Protein AF-A0A7V4PPE9-F1 (afdb_monomer_lite)

Radius of gyration: 23.67 Å; chains: 1; bounding box: 43×58×54 Å

Foldseek 3Di:
DVCVQLVHDPVQVVCVVVVNDQDDPVSLVSSCVVVVHDSQVVCVVSVHDDPVRVVVCVVCVPPPVVVCCVVPVVPPDDDDDPDDDDDDDDDDDDDDDDDDDDDDPCVVDDDDDDPPVVCVVPDDPPDDDDDDDDDD

pLDDT: mean 74.85, std 21.89, range [31.05, 97.44]

Structure (mmCIF, N/CA/C/O backbone):
data_AF-A0A7V4PPE9-F1
#
_entry.id   AF-A0A7V4PPE9-F1
#
loop_
_atom_site.group_PDB
_atom_site.id
_atom_site.type_symbol
_atom_site.label_atom_id
_atom_site.label_alt_id
_atom_site.label_comp_id
_atom_site.label_asym_id
_atom_site.label_entity_id
_atom_site.label_seq_id
_atom_site.pdbx_PDB_ins_code
_atom_site.Cartn_x
_atom_site.Cartn_y
_atom_site.Cartn_z
_atom_site.occupancy
_atom_site.B_iso_or_equiv
_atom_site.auth_seq_id
_atom_site.auth_comp_id
_atom_site.auth_asym_id
_atom_site.auth_atom_id
_atom_site.pdbx_PDB_model_num
ATOM 1 N N . ASP A 1 1 ? -5.293 7.915 22.689 1.00 83.44 1 ASP A N 1
ATOM 2 C CA . ASP A 1 1 ? -6.493 8.628 22.178 1.00 83.44 1 ASP A CA 1
ATOM 3 C C . ASP A 1 1 ? -6.873 8.344 20.735 1.00 83.44 1 ASP A C 1
ATOM 5 O O . ASP A 1 1 ? -8.053 8.428 20.414 1.00 83.44 1 ASP A O 1
ATOM 9 N N . LEU A 1 2 ? -5.929 7.931 19.886 1.00 88.69 2 LEU A N 1
ATOM 10 C CA . LEU A 1 2 ? -6.190 7.633 18.476 1.00 88.69 2 LEU A CA 1
ATOM 11 C C . LEU A 1 2 ? -7.278 6.564 18.253 1.00 88.69 2 LEU A C 1
ATOM 13 O O . LEU A 1 2 ? -8.182 6.778 17.456 1.00 88.69 2 LEU A O 1
ATOM 17 N N . ALA A 1 3 ? -7.268 5.471 19.025 1.00 91.81 3 ALA A N 1
ATOM 18 C CA . ALA A 1 3 ? -8.286 4.417 18.926 1.00 91.81 3 ALA A CA 1
ATOM 19 C C . ALA A 1 3 ? -9.723 4.939 19.127 1.00 91.81 3 ALA A C 1
ATOM 21 O O . ALA A 1 3 ? -10.636 4.516 18.426 1.00 91.81 3 ALA A O 1
ATOM 22 N N . ARG A 1 4 ? -9.914 5.910 20.038 1.00 91.50 4 ARG A N 1
ATOM 23 C CA . ARG A 1 4 ? -11.218 6.552 20.267 1.00 91.50 4 ARG A CA 1
ATOM 24 C C . ARG A 1 4 ? -11.625 7.425 19.081 1.00 91.50 4 ARG A C 1
ATOM 26 O O . ARG A 1 4 ? -12.750 7.306 18.616 1.00 91.50 4 ARG A O 1
ATOM 33 N N . LYS A 1 5 ? -10.700 8.239 18.556 1.00 91.31 5 LYS A N 1
ATOM 34 C CA . LYS A 1 5 ? -10.940 9.080 17.366 1.00 91.31 5 LYS A CA 1
ATOM 35 C C . LYS A 1 5 ? -11.312 8.242 16.138 1.00 91.31 5 LYS A C 1
ATOM 37 O O . LYS A 1 5 ? -12.205 8.602 15.384 1.00 91.31 5 LYS A O 1
ATOM 42 N N . LEU A 1 6 ? -10.671 7.085 15.986 1.00 91.88 6 LEU A N 1
ATOM 43 C CA . LEU A 1 6 ? -10.923 6.138 14.902 1.00 91.88 6 LEU A CA 1
ATOM 44 C C . LEU A 1 6 ? -12.060 5.154 15.200 1.00 91.88 6 LEU A C 1
ATOM 46 O O . LEU A 1 6 ? -12.311 4.270 14.384 1.00 91.88 6 LEU A O 1
ATOM 50 N N . ASN A 1 7 ? -12.762 5.275 16.329 1.00 91.81 7 ASN A N 1
ATOM 51 C CA . ASN A 1 7 ? -13.823 4.353 16.741 1.00 91.81 7 ASN A CA 1
ATOM 52 C C . ASN A 1 7 ? -13.434 2.862 16.587 1.00 91.81 7 ASN A C 1
ATOM 54 O O . ASN A 1 7 ? -14.183 2.064 16.028 1.00 91.81 7 ASN A O 1
ATOM 58 N N . VAL A 1 8 ? -12.221 2.497 17.015 1.00 93.00 8 VAL A N 1
ATOM 59 C CA . VAL A 1 8 ? -11.707 1.117 16.999 1.00 93.00 8 VAL A CA 1
ATOM 60 C C . VAL A 1 8 ? -11.246 0.698 18.388 1.00 93.00 8 VAL A C 1
ATOM 62 O O . VAL A 1 8 ? -10.966 1.522 19.261 1.00 93.00 8 VAL A O 1
ATOM 65 N N . THR A 1 9 ? -11.125 -0.610 18.606 1.00 94.62 9 THR A N 1
ATOM 66 C CA . THR A 1 9 ? -10.584 -1.127 19.864 1.00 94.62 9 THR A CA 1
ATOM 67 C C . THR A 1 9 ? -9.082 -0.847 19.960 1.00 94.62 9 THR A C 1
ATOM 69 O O . THR A 1 9 ? -8.356 -0.879 18.964 1.00 94.62 9 THR A O 1
ATOM 72 N N . LYS A 1 10 ? -8.582 -0.614 21.182 1.00 93.94 10 LYS A N 1
ATOM 73 C CA . LYS A 1 10 ? -7.136 -0.447 21.424 1.00 93.94 10 LYS A CA 1
ATOM 74 C C . LYS A 1 10 ? -6.331 -1.661 20.945 1.00 93.94 10 LYS A C 1
ATOM 76 O O . LYS A 1 10 ? -5.254 -1.492 20.390 1.00 93.94 10 LYS A O 1
ATOM 81 N N . GLY A 1 11 ? -6.876 -2.870 21.115 1.00 94.31 11 GLY A N 1
ATOM 82 C CA . GLY A 1 11 ? -6.242 -4.105 20.648 1.00 94.31 11 GLY A CA 1
ATOM 83 C C . GLY A 1 11 ? -6.139 -4.183 19.124 1.00 94.31 11 GLY A C 1
ATOM 84 O O . GLY A 1 11 ? -5.111 -4.605 18.603 1.00 94.31 11 GLY A O 1
ATOM 85 N N . TYR A 1 12 ? -7.162 -3.727 18.391 1.00 93.75 12 TYR A N 1
ATOM 86 C CA . TYR A 1 12 ? -7.076 -3.627 16.934 1.00 93.75 12 TYR A CA 1
ATOM 87 C C . TYR A 1 12 ? -5.982 -2.644 16.506 1.00 93.75 12 TYR A C 1
ATOM 89 O O . TYR A 1 12 ? -5.142 -3.009 15.689 1.00 93.75 12 TYR A O 1
ATOM 97 N N . LEU A 1 13 ? -5.955 -1.443 17.099 1.00 92.75 13 LEU A N 1
ATOM 98 C CA . LEU A 1 13 ? -4.943 -0.434 16.780 1.00 92.75 13 LEU A CA 1
ATOM 99 C C . LEU A 1 13 ? -3.521 -0.941 17.074 1.00 92.75 13 LEU A C 1
ATOM 101 O O . LEU A 1 13 ? -2.646 -0.802 16.233 1.00 92.75 13 LEU A O 1
ATOM 105 N N . SER A 1 14 ? -3.317 -1.622 18.204 1.00 94.19 14 SER A N 1
ATOM 106 C CA . SER A 1 14 ? -2.015 -2.205 18.550 1.00 94.19 14 SER A CA 1
ATOM 107 C C . SER A 1 14 ? -1.561 -3.275 17.549 1.00 94.19 14 SER A C 1
ATOM 109 O O . SER A 1 14 ? -0.400 -3.298 17.151 1.00 94.19 14 SER A O 1
ATOM 111 N N . ARG A 1 15 ? -2.470 -4.145 17.082 1.00 93.81 15 ARG A N 1
ATOM 112 C CA . ARG A 1 15 ? -2.138 -5.119 16.026 1.00 93.81 15 ARG A CA 1
ATOM 113 C C . ARG A 1 15 ? -1.828 -4.441 14.696 1.00 93.81 15 ARG A C 1
ATOM 115 O O . ARG A 1 15 ? -0.953 -4.918 13.983 1.00 93.81 15 ARG A O 1
ATOM 122 N N . LEU A 1 16 ? -2.538 -3.362 14.371 1.00 92.12 16 LEU A N 1
ATOM 123 C CA . LEU A 1 16 ? -2.299 -2.574 13.166 1.00 92.12 16 LEU A CA 1
ATOM 124 C C . LEU A 1 16 ? -0.901 -1.936 13.195 1.00 92.12 16 LEU A C 1
ATOM 126 O O . LEU A 1 16 ? -0.154 -2.078 12.236 1.00 92.12 16 LEU A O 1
ATOM 130 N N . GLU A 1 17 ? -0.518 -1.322 14.315 1.00 90.44 17 GLU A N 1
ATOM 131 C CA . GLU A 1 17 ? 0.813 -0.726 14.527 1.00 90.44 17 GLU A CA 1
ATOM 132 C C . GLU A 1 17 ? 1.945 -1.765 14.474 1.00 90.44 17 GLU A C 1
ATOM 134 O O . GLU A 1 17 ? 3.046 -1.463 14.031 1.00 90.44 17 GLU A O 1
ATOM 139 N N . GLN A 1 18 ? 1.670 -3.007 14.881 1.00 92.19 18 GLN A N 1
ATOM 140 C CA . GLN A 1 18 ? 2.617 -4.126 14.801 1.00 92.19 18 GLN A CA 1
ATOM 141 C C . GLN A 1 18 ? 2.655 -4.807 13.421 1.00 92.19 18 GLN A C 1
ATOM 143 O O . GLN A 1 18 ? 3.332 -5.822 13.273 1.00 92.19 18 GLN A O 1
ATOM 148 N N . GLY A 1 19 ? 1.876 -4.338 12.439 1.00 88.50 19 GLY A N 1
ATOM 149 C CA . GLY A 1 19 ? 1.759 -4.981 11.124 1.00 88.50 19 GLY A CA 1
ATOM 150 C C . GLY A 1 19 ? 1.025 -6.332 11.133 1.00 88.50 19 GLY A C 1
ATOM 151 O O . GLY A 1 19 ? 0.988 -7.024 10.122 1.00 88.50 19 GLY A O 1
ATOM 152 N N . LYS A 1 20 ? 0.401 -6.715 12.255 1.00 90.19 20 LYS A N 1
ATOM 153 C CA . LYS A 1 20 ? -0.333 -7.986 12.430 1.00 90.19 20 LYS A CA 1
ATOM 154 C C . LYS A 1 20 ? -1.780 -7.931 11.935 1.00 90.19 20 LYS A C 1
ATOM 156 O O . LYS A 1 20 ? -2.493 -8.931 11.997 1.00 90.19 20 LYS A O 1
ATOM 161 N N . ALA A 1 21 ? -2.255 -6.763 11.514 1.00 90.50 21 ALA A N 1
ATOM 162 C CA . ALA A 1 21 ? -3.590 -6.576 10.963 1.00 90.50 21 ALA A CA 1
ATOM 163 C C . ALA A 1 21 ? -3.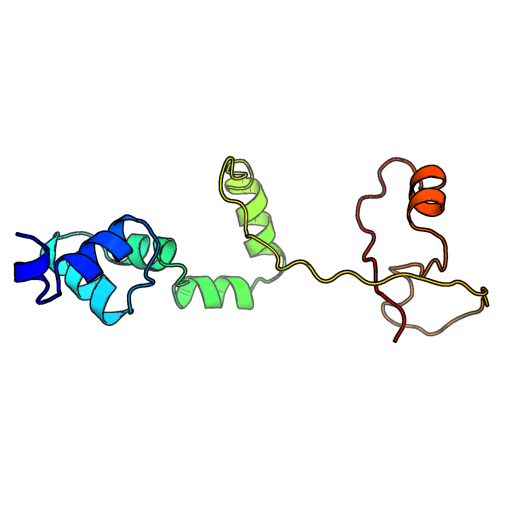512 -5.726 9.694 1.00 90.50 21 ALA A C 1
ATOM 165 O O . ALA A 1 21 ? -2.895 -4.664 9.701 1.00 90.50 21 ALA A O 1
ATOM 166 N N . LYS A 1 22 ? -4.177 -6.170 8.623 1.00 90.94 22 LYS A N 1
ATOM 167 C CA . LYS A 1 22 ? -4.303 -5.398 7.384 1.00 90.94 22 LYS A CA 1
ATOM 168 C C . LYS A 1 22 ? -5.545 -4.497 7.458 1.00 90.94 22 LYS A C 1
ATOM 170 O O . LYS A 1 22 ? -6.645 -5.023 7.640 1.00 90.94 22 LYS A O 1
ATOM 175 N N . PRO A 1 23 ? -5.408 -3.166 7.327 1.00 93.75 23 PRO A N 1
ATOM 176 C CA . PRO A 1 23 ? -6.550 -2.261 7.349 1.00 93.75 23 PRO A CA 1
ATOM 177 C C . PRO A 1 23 ? -7.337 -2.324 6.030 1.00 93.75 23 PRO A C 1
ATOM 179 O O . PRO A 1 23 ? -6.771 -2.556 4.957 1.00 93.75 23 PRO A O 1
ATOM 182 N N . SER A 1 24 ? -8.648 -2.085 6.100 1.00 93.94 24 SER A N 1
ATOM 183 C CA . SER A 1 24 ? -9.481 -1.848 4.914 1.00 93.94 24 SER A CA 1
ATOM 184 C C . SER A 1 24 ? -9.181 -0.479 4.294 1.00 93.94 24 SER A C 1
ATOM 186 O O . SER A 1 24 ? -8.691 0.419 4.979 1.00 93.94 24 SER A O 1
ATOM 188 N N . ALA A 1 25 ? -9.555 -0.281 3.027 1.00 92.75 25 ALA A N 1
ATOM 189 C CA . ALA A 1 25 ? -9.449 1.017 2.352 1.00 92.75 25 ALA A CA 1
ATOM 190 C C . ALA A 1 25 ? -10.139 2.147 3.137 1.00 92.75 25 ALA A C 1
ATOM 192 O O . ALA A 1 25 ? -9.539 3.179 3.422 1.00 92.75 25 ALA A O 1
ATOM 193 N N . THR A 1 26 ? -11.360 1.891 3.606 1.00 93.69 26 THR A N 1
ATOM 194 C CA . THR A 1 26 ? -12.119 2.830 4.443 1.00 93.69 26 THR A CA 1
ATOM 195 C C . THR A 1 26 ? -11.414 3.149 5.762 1.00 93.69 26 THR A C 1
ATOM 197 O O . THR A 1 26 ? -11.505 4.265 6.265 1.00 93.69 26 THR A O 1
ATOM 200 N N . MET A 1 27 ? -10.695 2.188 6.351 1.00 94.81 27 MET A N 1
ATOM 201 C CA . MET A 1 27 ? -9.918 2.425 7.567 1.00 94.81 27 MET A CA 1
ATOM 202 C C . MET A 1 27 ? -8.696 3.303 7.280 1.00 94.81 27 MET A C 1
ATOM 204 O O . MET A 1 27 ? -8.387 4.178 8.086 1.00 94.81 27 MET A O 1
ATOM 208 N N . ILE A 1 28 ? -8.031 3.098 6.141 1.00 95.19 28 ILE A N 1
ATOM 209 C CA . ILE A 1 28 ? -6.887 3.907 5.702 1.00 95.19 28 ILE A CA 1
ATOM 210 C C . ILE A 1 28 ? -7.303 5.363 5.497 1.00 95.19 28 ILE A C 1
ATOM 212 O O . ILE A 1 28 ? -6.660 6.253 6.047 1.00 95.19 28 ILE A O 1
ATOM 216 N N . GLU A 1 29 ? -8.413 5.608 4.798 1.00 94.69 29 GLU A N 1
ATOM 217 C CA . GLU A 1 29 ? -8.955 6.960 4.609 1.00 94.69 29 GLU A CA 1
ATOM 218 C C . GLU A 1 29 ? -9.253 7.637 5.948 1.00 94.69 29 GLU A C 1
ATOM 220 O O . GLU A 1 29 ? -8.821 8.759 6.194 1.00 94.69 29 GLU A O 1
ATOM 225 N N . ARG A 1 30 ? -9.911 6.929 6.873 1.00 94.88 30 ARG A N 1
ATOM 226 C CA . ARG A 1 30 ? -10.216 7.465 8.210 1.00 94.88 30 ARG A CA 1
ATOM 227 C C . ARG A 1 30 ? -8.956 7.818 8.995 1.00 94.88 30 ARG A C 1
ATOM 229 O O . ARG A 1 30 ? -8.943 8.834 9.695 1.00 94.88 30 ARG A O 1
ATOM 236 N N . ILE A 1 31 ? -7.911 6.995 8.898 1.00 94.56 31 ILE A N 1
ATOM 237 C CA . ILE A 1 31 ? -6.603 7.279 9.502 1.00 94.56 31 ILE A CA 1
ATOM 238 C C . ILE A 1 31 ? -6.002 8.537 8.871 1.00 94.56 31 ILE A C 1
ATOM 240 O O . ILE A 1 31 ? -5.637 9.451 9.608 1.00 94.56 31 ILE A O 1
ATOM 244 N N . ALA A 1 32 ? -5.968 8.616 7.539 1.00 95.56 32 ALA A N 1
ATOM 245 C CA . ALA A 1 32 ? -5.430 9.754 6.798 1.00 95.56 32 ALA A CA 1
ATOM 246 C C . ALA A 1 32 ? -6.135 11.066 7.171 1.00 95.56 32 ALA A C 1
ATOM 248 O O . ALA A 1 32 ? -5.475 12.037 7.530 1.00 95.56 32 ALA A O 1
ATOM 249 N N . THR A 1 33 ? -7.473 11.070 7.205 1.00 95.69 33 THR A N 1
ATOM 250 C CA . THR A 1 33 ? -8.273 12.234 7.616 1.00 95.69 33 THR A CA 1
ATOM 251 C C . THR A 1 33 ? -8.020 12.618 9.073 1.00 95.69 33 THR A C 1
ATOM 253 O O . THR A 1 33 ? -7.868 13.795 9.382 1.00 95.69 33 THR A O 1
ATOM 256 N N . THR A 1 34 ? -7.938 11.644 9.985 1.00 95.06 34 THR A N 1
ATOM 257 C CA . THR A 1 34 ? -7.711 11.917 11.418 1.00 95.06 34 THR A CA 1
ATOM 258 C C . THR A 1 34 ? -6.321 12.496 11.683 1.00 95.06 34 THR A C 1
ATOM 260 O O . THR A 1 34 ? -6.149 13.269 12.627 1.00 95.06 34 THR A O 1
ATOM 263 N N . LEU A 1 35 ? -5.334 12.100 10.878 1.00 93.38 35 LEU A N 1
ATOM 264 C CA . LEU A 1 35 ? -3.946 12.550 10.981 1.00 93.38 35 LEU A CA 1
ATOM 265 C C . LEU A 1 35 ? -3.623 13.730 10.051 1.00 93.38 35 LEU A C 1
ATOM 267 O O . LEU A 1 35 ? -2.531 14.279 10.152 1.00 93.38 35 LEU A O 1
ATOM 271 N N . ASN A 1 36 ? -4.565 14.140 9.197 1.00 95.38 36 ASN A N 1
ATOM 272 C CA . ASN A 1 36 ? -4.409 15.191 8.192 1.00 95.38 36 ASN A CA 1
ATOM 273 C C . ASN A 1 36 ? -3.197 14.970 7.264 1.00 95.38 36 ASN A C 1
ATOM 275 O O . ASN A 1 36 ? -2.378 15.867 7.063 1.00 95.38 36 ASN A O 1
ATOM 279 N N . ILE A 1 37 ? -3.077 13.755 6.726 1.00 95.81 37 ILE A N 1
ATOM 280 C CA . ILE A 1 37 ? -2.018 13.351 5.789 1.00 95.81 37 ILE A CA 1
ATOM 281 C C . ILE A 1 37 ? -2.610 12.801 4.495 1.00 95.81 37 ILE A C 1
ATOM 283 O O . ILE A 1 37 ? -3.774 12.399 4.457 1.00 95.81 37 ILE A O 1
ATOM 287 N N . ASP A 1 38 ? -1.794 12.752 3.443 1.00 95.12 38 ASP A N 1
ATOM 288 C CA . ASP A 1 38 ? -2.192 12.129 2.184 1.00 95.12 38 ASP A CA 1
ATOM 289 C C . ASP A 1 38 ? -2.412 10.610 2.368 1.00 95.12 38 ASP A C 1
ATOM 291 O O . ASP A 1 38 ? -1.572 9.936 2.979 1.00 95.12 38 ASP A O 1
ATOM 295 N N . PRO A 1 39 ? -3.527 10.041 1.873 1.00 94.06 39 PRO A N 1
ATOM 296 C CA . PRO A 1 39 ? -3.813 8.620 2.031 1.00 94.06 39 PRO A CA 1
ATOM 297 C C . PRO A 1 39 ? -2.976 7.727 1.105 1.00 94.06 39 PRO A C 1
ATOM 299 O O . PRO A 1 39 ? -2.849 6.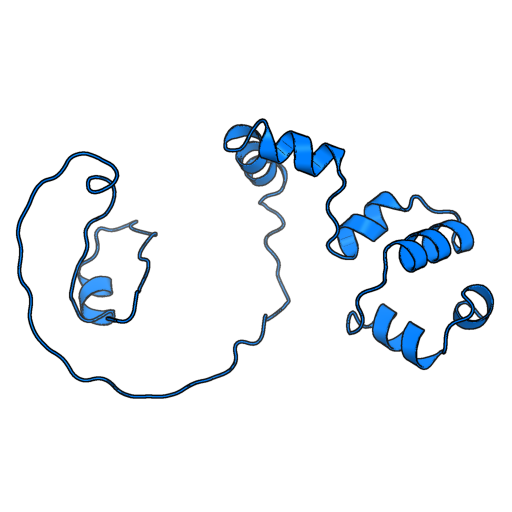534 1.383 1.00 94.06 39 PRO A O 1
ATOM 302 N N . THR A 1 40 ? -2.400 8.256 0.020 1.00 92.31 40 THR A N 1
ATOM 303 C CA . THR A 1 40 ? -1.741 7.452 -1.023 1.00 92.31 40 THR A CA 1
ATOM 304 C C . THR A 1 40 ? -0.562 6.642 -0.477 1.00 92.31 40 THR A C 1
ATOM 306 O O . THR A 1 40 ? -0.544 5.426 -0.691 1.00 92.31 40 THR A O 1
ATOM 309 N N . PRO A 1 41 ? 0.377 7.219 0.305 1.00 93.38 41 PRO A N 1
ATOM 310 C CA . PRO A 1 41 ? 1.440 6.439 0.935 1.00 93.38 41 PRO A CA 1
ATOM 311 C C . PRO A 1 41 ? 0.907 5.347 1.865 1.00 93.38 41 PRO A C 1
ATOM 313 O O . PRO A 1 41 ? 1.458 4.251 1.896 1.00 93.38 41 PRO A O 1
ATOM 316 N N . LEU A 1 42 ? -0.182 5.605 2.600 1.00 93.62 42 LEU A N 1
ATOM 317 C CA . LEU A 1 42 ? -0.770 4.610 3.502 1.00 93.62 42 LEU A CA 1
ATOM 318 C C . LEU A 1 42 ? -1.379 3.434 2.735 1.00 93.62 42 LEU A C 1
ATOM 320 O O . LEU A 1 42 ? -1.246 2.289 3.167 1.00 93.62 42 LEU A O 1
ATOM 324 N N . PHE A 1 43 ? -2.022 3.701 1.596 1.00 94.19 43 PHE A N 1
ATOM 325 C CA . PHE A 1 43 ? -2.506 2.655 0.699 1.00 94.19 43 PHE A CA 1
ATOM 326 C C . PHE A 1 43 ? -1.356 1.775 0.214 1.00 94.19 43 PHE A C 1
ATOM 328 O O . PHE A 1 43 ? -1.429 0.554 0.366 1.00 94.19 43 PHE A O 1
ATOM 335 N N . VAL A 1 44 ? -0.275 2.385 -0.277 1.00 92.88 44 VAL A N 1
ATOM 336 C CA . VAL A 1 44 ? 0.909 1.656 -0.755 1.00 92.88 44 VAL A CA 1
ATOM 337 C C . VAL A 1 44 ? 1.537 0.821 0.365 1.00 92.88 44 VAL A C 1
ATOM 339 O O . VAL A 1 44 ? 1.765 -0.373 0.175 1.00 92.88 44 VAL A O 1
ATOM 342 N N . LEU A 1 45 ? 1.730 1.396 1.558 1.00 90.44 45 LEU A N 1
ATOM 343 C CA . LEU A 1 45 ? 2.282 0.690 2.724 1.00 90.44 45 LEU A CA 1
ATOM 344 C C . LEU A 1 45 ? 1.389 -0.460 3.208 1.00 90.44 45 LEU A C 1
ATOM 346 O O . LEU A 1 45 ? 1.888 -1.482 3.672 1.00 90.44 45 LEU A O 1
ATOM 350 N N . ALA A 1 46 ? 0.069 -0.336 3.067 1.00 91.19 46 ALA A N 1
ATOM 351 C CA . ALA A 1 46 ? -0.874 -1.411 3.367 1.00 91.19 46 ALA A CA 1
ATOM 352 C C . ALA A 1 46 ? -0.986 -2.463 2.236 1.00 91.19 46 ALA A C 1
ATOM 354 O O . ALA A 1 46 ? -1.793 -3.399 2.323 1.00 91.19 46 ALA A O 1
ATOM 355 N N . GLY A 1 47 ? -0.176 -2.336 1.180 1.00 91.06 47 GLY A N 1
ATOM 356 C CA . GLY A 1 47 ? -0.115 -3.262 0.052 1.00 91.06 47 GLY A CA 1
ATOM 357 C C . GLY A 1 47 ? -1.243 -3.075 -0.962 1.00 91.06 47 GLY A C 1
ATOM 358 O O . GLY A 1 47 ? -1.637 -4.042 -1.615 1.00 91.06 47 GLY A O 1
ATOM 359 N N . TYR A 1 48 ? -1.806 -1.871 -1.059 1.00 92.62 48 TYR A N 1
ATOM 360 C CA . TYR A 1 48 ? -2.729 -1.486 -2.123 1.00 92.62 48 TYR A CA 1
ATOM 361 C C . TYR A 1 48 ? -1.971 -0.711 -3.196 1.00 92.62 48 TYR A C 1
ATOM 363 O O . TYR A 1 48 ? -1.226 0.218 -2.900 1.00 92.62 48 TYR A O 1
ATOM 371 N N . VAL A 1 49 ? -2.187 -1.077 -4.456 1.00 92.81 49 VAL A N 1
ATOM 372 C CA . VAL A 1 49 ? -1.610 -0.363 -5.599 1.00 92.81 49 VAL A CA 1
ATOM 373 C C . VAL A 1 49 ? -2.666 0.603 -6.144 1.00 92.81 49 VAL A C 1
ATOM 375 O O . VAL A 1 49 ? -3.764 0.138 -6.469 1.00 92.81 49 VAL A O 1
ATOM 378 N N . PRO A 1 50 ? -2.372 1.912 -6.250 1.00 91.50 50 PRO A N 1
ATOM 379 C CA . PRO A 1 50 ? -3.270 2.883 -6.871 1.00 91.50 50 PRO A CA 1
ATOM 380 C C . PRO A 1 50 ? -3.695 2.477 -8.291 1.00 91.50 50 PRO A C 1
ATOM 382 O O . PRO A 1 50 ? -2.948 1.821 -9.023 1.00 91.50 50 PRO A O 1
ATOM 385 N N . THR A 1 51 ? -4.920 2.833 -8.682 1.00 91.62 51 THR A N 1
ATOM 386 C CA . THR A 1 51 ? -5.523 2.394 -9.955 1.00 91.62 51 THR A CA 1
ATOM 387 C C . THR A 1 51 ? -4.739 2.873 -11.173 1.00 91.62 51 THR A C 1
ATOM 389 O O . THR A 1 51 ? -4.548 2.112 -12.118 1.00 91.62 51 THR A O 1
ATOM 392 N N . ASP A 1 52 ? -4.272 4.113 -11.146 1.00 93.19 52 ASP A N 1
ATOM 393 C CA . ASP A 1 52 ? -3.418 4.721 -12.165 1.00 93.19 52 ASP A CA 1
ATOM 394 C C . ASP A 1 52 ? -2.080 3.978 -12.290 1.00 93.19 52 ASP A C 1
ATOM 396 O O . ASP A 1 52 ? -1.695 3.579 -13.389 1.00 93.19 52 ASP A O 1
ATOM 400 N N . VAL A 1 53 ? -1.423 3.670 -11.169 1.00 94.38 53 VAL A N 1
ATOM 401 C CA . VAL A 1 53 ? -0.180 2.879 -11.153 1.00 94.38 53 VAL A CA 1
ATOM 402 C C . VAL A 1 53 ? -0.422 1.486 -11.727 1.00 94.38 53 VAL A C 1
ATOM 404 O O . VAL A 1 53 ? 0.347 1.010 -12.565 1.00 94.38 53 VAL A O 1
ATOM 407 N N . LYS A 1 54 ? -1.524 0.835 -11.342 1.00 94.31 54 LYS A N 1
ATOM 408 C CA . LYS A 1 54 ? -1.924 -0.456 -11.912 1.00 94.31 54 LYS A CA 1
ATOM 409 C C . LYS A 1 54 ? -2.116 -0.359 -13.429 1.00 94.31 54 LYS A C 1
ATOM 411 O O . LYS A 1 54 ? -1.651 -1.236 -14.152 1.00 94.31 54 LYS A O 1
ATOM 416 N N . GLN A 1 55 ? -2.772 0.692 -13.921 1.00 96.44 55 GLN A N 1
ATOM 417 C CA . GLN A 1 55 ? -2.969 0.910 -15.357 1.00 96.44 55 GLN A CA 1
ATOM 418 C C . GLN A 1 55 ? -1.645 1.110 -16.098 1.00 96.44 55 GLN A C 1
ATOM 420 O O . GLN A 1 55 ? -1.462 0.513 -17.158 1.00 96.44 55 GLN A O 1
ATOM 425 N N . ILE A 1 56 ? -0.716 1.889 -15.536 1.00 96.56 56 ILE A N 1
ATOM 426 C CA . ILE A 1 56 ? 0.626 2.093 -16.099 1.00 96.56 56 ILE A CA 1
ATOM 427 C C . ILE A 1 56 ? 1.351 0.749 -16.230 1.00 96.56 56 ILE A C 1
ATOM 429 O O . ILE A 1 56 ? 1.831 0.415 -17.312 1.00 96.56 56 ILE A O 1
ATOM 433 N N . LEU A 1 57 ? 1.359 -0.058 -15.164 1.00 95.69 57 LEU A N 1
ATOM 434 C CA . LEU A 1 57 ? 1.996 -1.379 -15.158 1.00 95.69 57 LEU A CA 1
ATOM 435 C C . LEU A 1 57 ? 1.367 -2.336 -16.180 1.00 95.69 57 LEU A C 1
ATOM 437 O O . LEU A 1 57 ? 2.085 -3.074 -16.848 1.00 95.69 57 LEU A O 1
ATOM 441 N N . CYS A 1 58 ? 0.040 -2.317 -16.335 1.00 95.69 58 CYS A N 1
ATOM 442 C CA . CYS A 1 58 ? -0.647 -3.151 -17.323 1.00 95.69 58 CYS A CA 1
ATOM 443 C C . CYS A 1 58 ? -0.411 -2.688 -18.768 1.00 95.69 58 CYS A C 1
ATOM 445 O O . CYS A 1 58 ? -0.367 -3.522 -19.668 1.00 95.69 58 CYS A O 1
ATOM 447 N N . ARG A 1 59 ? -0.278 -1.378 -19.008 1.00 97.25 59 ARG A N 1
ATOM 448 C CA . ARG A 1 59 ? -0.063 -0.822 -20.352 1.00 97.25 59 ARG A CA 1
ATOM 449 C C . ARG A 1 59 ? 1.394 -0.929 -20.808 1.00 97.25 59 ARG A C 1
ATOM 451 O O . ARG A 1 59 ? 1.634 -1.044 -22.005 1.00 97.25 59 ARG A O 1
ATOM 458 N N . HIS A 1 60 ? 2.334 -0.944 -19.864 1.00 96.69 60 HIS A N 1
ATOM 459 C CA . HIS A 1 60 ? 3.777 -1.019 -20.108 1.00 96.69 60 HIS A CA 1
ATOM 460 C C . HIS A 1 60 ? 4.424 -2.164 -19.300 1.00 96.69 60 HIS A C 1
ATOM 462 O O . HIS A 1 60 ? 5.215 -1.910 -18.389 1.00 96.69 60 HIS A O 1
ATOM 468 N N . PRO A 1 61 ? 4.120 -3.442 -19.607 1.00 95.38 61 PRO A N 1
ATOM 469 C CA . PRO A 1 61 ? 4.496 -4.579 -18.758 1.00 95.38 61 PRO A CA 1
ATOM 470 C C . PRO A 1 61 ? 6.003 -4.878 -18.708 1.00 95.38 61 PRO A C 1
ATOM 472 O O . PRO A 1 61 ? 6.458 -5.545 -17.782 1.00 95.38 61 PRO A O 1
ATOM 475 N N . ILE A 1 62 ? 6.782 -4.401 -19.684 1.00 95.75 62 ILE A N 1
ATOM 476 C CA . ILE A 1 62 ? 8.242 -4.591 -19.733 1.00 95.75 62 ILE A CA 1
ATOM 477 C C . ILE A 1 62 ? 8.950 -3.331 -19.230 1.00 95.75 62 ILE A C 1
ATOM 479 O O . ILE A 1 62 ? 9.755 -3.396 -18.302 1.00 95.75 62 ILE A O 1
ATOM 483 N N . GLU A 1 63 ? 8.619 -2.179 -19.811 1.00 97.44 63 GLU A N 1
ATOM 484 C CA . GLU A 1 63 ? 9.281 -0.898 -19.545 1.00 97.44 63 GLU A CA 1
ATOM 485 C C . GLU A 1 63 ? 9.060 -0.431 -18.104 1.00 97.44 63 GLU A C 1
ATOM 487 O O . GLU A 1 63 ? 10.031 -0.159 -17.402 1.00 97.44 63 GLU A O 1
ATOM 492 N N . ALA A 1 64 ? 7.809 -0.399 -17.620 1.00 95.50 64 ALA A N 1
ATOM 493 C CA . ALA A 1 64 ? 7.514 0.176 -16.308 1.00 95.50 64 ALA A CA 1
ATOM 494 C C . ALA A 1 64 ? 8.171 -0.610 -15.156 1.00 95.50 64 ALA A C 1
ATOM 496 O O . ALA A 1 64 ? 8.857 0.009 -14.341 1.00 95.50 64 ALA A O 1
ATOM 497 N N . PRO A 1 65 ? 8.085 -1.955 -15.077 1.00 93.81 65 PRO A N 1
ATOM 498 C CA . PRO A 1 65 ? 8.812 -2.703 -14.052 1.00 93.81 65 PRO A CA 1
ATOM 499 C C . PRO A 1 65 ? 10.335 -2.601 -14.182 1.00 93.81 65 PRO A C 1
ATOM 501 O O . PRO A 1 65 ? 11.030 -2.655 -13.168 1.00 93.81 65 PRO A O 1
ATOM 504 N N . THR A 1 66 ? 10.865 -2.472 -15.403 1.00 94.75 66 THR A N 1
ATOM 505 C CA . THR A 1 66 ? 12.309 -2.301 -15.634 1.00 94.75 66 THR A CA 1
ATOM 506 C C . THR A 1 66 ? 12.780 -0.959 -15.095 1.00 94.75 66 THR A C 1
ATOM 508 O O . THR A 1 66 ? 13.652 -0.942 -14.231 1.00 94.75 66 THR A O 1
ATOM 511 N N . MET A 1 67 ? 12.110 0.135 -15.466 1.00 95.50 67 MET A N 1
ATOM 512 C CA . MET A 1 67 ? 12.393 1.468 -14.932 1.00 95.50 67 MET A CA 1
ATOM 513 C C . MET A 1 67 ? 12.293 1.513 -13.407 1.00 95.50 67 MET A C 1
ATOM 515 O O . MET A 1 67 ? 13.153 2.092 -12.746 1.00 95.50 67 MET A O 1
ATOM 519 N N . LEU A 1 68 ? 11.269 0.877 -12.825 1.00 93.12 68 LEU A N 1
ATOM 520 C CA . LEU A 1 68 ? 11.120 0.809 -11.372 1.00 93.12 68 LEU A CA 1
ATOM 521 C C . LEU A 1 68 ? 12.285 0.061 -10.712 1.00 93.12 68 LEU A C 1
ATOM 523 O O . LEU A 1 68 ? 12.786 0.507 -9.683 1.00 93.12 68 LEU A O 1
ATOM 527 N N . ARG A 1 69 ? 12.745 -1.053 -11.293 1.00 92.12 69 ARG A N 1
ATOM 528 C CA . ARG A 1 69 ? 13.896 -1.808 -10.774 1.00 92.12 69 ARG A CA 1
ATOM 529 C C . ARG A 1 69 ? 15.213 -1.058 -10.940 1.00 92.12 69 ARG A C 1
ATOM 531 O O . ARG A 1 69 ? 16.038 -1.112 -10.040 1.00 92.12 69 ARG A O 1
ATOM 538 N N . GLU A 1 70 ? 15.413 -0.351 -12.041 1.00 91.81 70 GLU A N 1
ATOM 539 C CA . GLU A 1 70 ? 16.619 0.457 -12.251 1.00 91.81 70 GLU A CA 1
ATOM 540 C C . GLU A 1 70 ? 16.661 1.655 -11.297 1.00 91.81 70 GLU A C 1
ATOM 542 O O . GLU A 1 70 ? 17.694 1.932 -10.693 1.00 91.81 70 GLU A O 1
ATOM 547 N N . THR A 1 71 ? 15.518 2.318 -11.105 1.00 92.94 71 THR A N 1
ATOM 548 C CA . THR A 1 71 ? 15.415 3.524 -10.271 1.00 92.94 71 THR A CA 1
ATOM 549 C C . THR A 1 71 ? 15.411 3.197 -8.776 1.00 92.94 71 THR A C 1
ATOM 551 O O . THR A 1 71 ? 16.043 3.895 -7.989 1.00 92.94 71 THR A O 1
ATOM 554 N N . PHE A 1 72 ? 14.703 2.139 -8.366 1.00 88.38 72 PHE A N 1
ATOM 555 C CA . PHE A 1 72 ? 14.435 1.829 -6.954 1.00 88.38 72 PHE A CA 1
ATOM 556 C C . PHE A 1 72 ? 14.961 0.455 -6.502 1.00 88.38 72 PHE A C 1
ATOM 558 O O . PHE A 1 72 ? 14.811 0.088 -5.339 1.00 88.38 72 PHE A O 1
ATOM 565 N N . GLY A 1 73 ? 15.595 -0.338 -7.370 1.00 80.06 73 GLY A N 1
ATOM 566 C CA . GLY A 1 73 ? 16.024 -1.710 -7.048 1.00 80.06 73 GLY A CA 1
ATOM 567 C C . GLY A 1 73 ? 17.127 -1.817 -5.995 1.00 80.06 73 GLY A C 1
ATOM 568 O O . GLY A 1 73 ? 17.382 -2.908 -5.487 1.00 80.06 73 GLY A O 1
ATOM 569 N N . GLN A 1 74 ? 17.753 -0.698 -5.627 1.00 73.25 74 GLN A N 1
ATOM 570 C CA . GLN A 1 74 ? 18.738 -0.631 -4.545 1.00 73.25 74 GLN A CA 1
ATOM 571 C C . GLN A 1 74 ? 18.097 -0.757 -3.150 1.00 73.25 74 GLN A C 1
ATOM 573 O O . GLN A 1 74 ? 18.798 -1.082 -2.199 1.00 73.25 74 GLN A O 1
ATOM 578 N N . TYR A 1 75 ? 16.771 -0.611 -3.021 1.00 57.62 75 TYR A N 1
ATOM 579 C CA . TYR A 1 75 ? 16.033 -0.823 -1.766 1.00 57.62 75 TYR A CA 1
ATOM 580 C C . TYR A 1 75 ? 15.753 -2.311 -1.466 1.00 57.62 75 TYR A C 1
ATOM 582 O O . TYR A 1 75 ? 14.720 -2.646 -0.883 1.00 57.62 75 TYR A O 1
ATOM 590 N N . ARG A 1 76 ? 16.649 -3.226 -1.873 1.00 53.84 76 ARG A N 1
ATOM 591 C CA . ARG A 1 76 ? 16.564 -4.647 -1.497 1.00 53.84 76 ARG A CA 1
ATOM 592 C C . ARG A 1 76 ? 16.474 -4.749 0.028 1.00 53.84 76 ARG A C 1
ATOM 594 O O . ARG A 1 76 ? 17.345 -4.287 0.751 1.00 53.84 76 ARG A O 1
ATOM 601 N N . THR A 1 77 ? 15.374 -5.332 0.477 1.00 50.31 77 THR A N 1
ATOM 602 C CA . THR A 1 77 ? 14.958 -5.487 1.867 1.00 50.31 77 THR A CA 1
ATOM 603 C C . THR A 1 77 ? 15.958 -6.303 2.681 1.00 50.31 77 THR A C 1
ATOM 605 O O . THR A 1 77 ? 15.981 -7.531 2.574 1.00 50.31 77 THR A O 1
ATOM 608 N N . ASP A 1 78 ? 16.697 -5.643 3.566 1.00 43.91 78 ASP A N 1
ATOM 609 C CA . ASP A 1 78 ? 17.071 -6.245 4.841 1.00 43.91 78 ASP A CA 1
ATOM 610 C C . ASP A 1 78 ? 15.810 -6.282 5.725 1.00 43.91 78 ASP A C 1
ATOM 612 O O . ASP A 1 78 ? 15.323 -5.249 6.178 1.00 43.91 78 ASP A O 1
ATOM 616 N N . GLY A 1 79 ? 15.252 -7.478 5.946 1.00 46.97 79 GLY A N 1
ATOM 617 C CA . GLY A 1 79 ? 14.327 -7.745 7.056 1.00 46.97 79 GLY A CA 1
ATOM 618 C C . GLY A 1 79 ? 12.831 -7.881 6.735 1.00 46.97 79 GLY A C 1
ATOM 619 O O . GLY A 1 79 ? 12.059 -6.964 6.985 1.00 46.97 79 GLY A O 1
ATOM 620 N N . ALA A 1 80 ? 12.405 -9.075 6.307 1.00 36.91 80 ALA A N 1
ATOM 621 C CA . ALA A 1 80 ? 11.214 -9.769 6.831 1.00 36.91 80 ALA A CA 1
ATOM 622 C C . ALA A 1 80 ? 11.149 -11.202 6.254 1.00 36.91 80 ALA A C 1
ATOM 624 O O . ALA A 1 80 ? 11.017 -11.357 5.037 1.00 36.91 80 ALA A O 1
ATOM 625 N N . PRO A 1 81 ? 11.229 -12.264 7.081 1.00 41.59 81 PRO A N 1
ATOM 626 C CA . PRO A 1 81 ? 11.017 -13.629 6.621 1.00 41.59 81 PRO A CA 1
ATOM 627 C C . PRO A 1 81 ? 9.525 -13.838 6.361 1.00 41.59 81 PRO A C 1
ATOM 629 O O . PRO A 1 81 ? 8.703 -13.760 7.271 1.00 41.59 81 PRO A O 1
ATOM 632 N N . VAL A 1 82 ? 9.171 -14.137 5.116 1.00 47.09 82 VAL A N 1
ATOM 633 C CA . VAL A 1 82 ? 7.903 -14.804 4.822 1.00 47.09 82 VAL A CA 1
ATOM 634 C C . VAL A 1 82 ? 8.075 -16.252 5.286 1.00 47.09 82 VAL A C 1
ATOM 636 O O . VAL A 1 82 ? 8.733 -17.043 4.610 1.00 47.09 82 VAL A O 1
ATOM 639 N N . GLU A 1 83 ? 7.568 -16.580 6.476 1.00 39.91 83 GLU A N 1
ATOM 640 C CA . GLU A 1 83 ? 7.528 -17.956 6.983 1.00 39.91 83 GLU A CA 1
ATOM 641 C C . GLU A 1 83 ? 6.793 -18.857 5.976 1.00 39.91 83 GLU A C 1
ATOM 643 O O . GLU A 1 83 ? 5.631 -18.624 5.636 1.00 39.91 83 GLU A O 1
ATOM 648 N N . LYS A 1 84 ? 7.483 -19.889 5.477 1.00 34.25 84 LYS A N 1
ATOM 649 C CA . LYS A 1 84 ? 6.891 -20.967 4.675 1.00 34.25 84 LYS A CA 1
ATOM 650 C C . LYS A 1 84 ? 6.467 -22.110 5.610 1.00 34.25 84 LYS A C 1
ATOM 652 O O . LYS A 1 84 ? 7.272 -22.481 6.466 1.00 34.25 84 LYS A O 1
ATOM 657 N N . PRO A 1 85 ? 5.281 -22.726 5.450 1.00 35.50 85 PRO A N 1
ATOM 658 C CA . PRO A 1 85 ? 4.945 -23.942 6.181 1.00 35.50 85 PRO A CA 1
ATOM 659 C C . PRO A 1 85 ? 5.784 -25.116 5.658 1.00 35.50 85 PRO A C 1
ATOM 661 O O . PRO A 1 85 ? 5.844 -25.358 4.453 1.00 35.50 85 PRO A O 1
ATOM 664 N N . MET A 1 86 ? 6.425 -25.837 6.576 1.00 36.09 86 MET A N 1
ATOM 665 C CA . MET A 1 86 ? 7.116 -27.106 6.333 1.00 36.09 86 MET A CA 1
ATOM 666 C C . MET A 1 86 ? 6.127 -28.196 5.910 1.00 36.09 86 MET A C 1
ATOM 668 O O . MET A 1 86 ? 5.177 -28.474 6.640 1.00 36.09 86 MET A O 1
ATOM 672 N N . VAL A 1 87 ? 6.424 -28.895 4.813 1.00 34.12 87 VAL A N 1
ATOM 673 C CA . VAL A 1 87 ? 5.923 -30.254 4.574 1.00 34.12 87 VAL A CA 1
ATOM 674 C C . VAL A 1 87 ? 7.105 -31.113 4.124 1.00 34.12 87 VAL A C 1
ATOM 676 O O . VAL A 1 87 ? 7.690 -30.884 3.072 1.00 34.12 87 VAL A O 1
ATOM 679 N N . ASN A 1 88 ? 7.486 -32.063 4.978 1.00 41.97 88 ASN A N 1
ATOM 680 C CA . ASN A 1 88 ? 8.362 -33.181 4.632 1.00 41.97 88 ASN A CA 1
ATOM 681 C C . ASN A 1 88 ? 7.620 -34.108 3.661 1.00 41.97 88 ASN A C 1
ATOM 683 O O . ASN A 1 88 ? 6.457 -34.390 3.932 1.00 41.97 88 ASN A O 1
ATOM 687 N N . LEU A 1 89 ? 8.290 -34.672 2.650 1.00 36.03 89 LEU A N 1
ATOM 688 C CA . LEU A 1 89 ? 8.357 -36.129 2.443 1.00 36.03 89 LEU A CA 1
ATOM 689 C C . LEU A 1 89 ? 9.310 -36.503 1.289 1.00 36.03 89 LEU A C 1
ATOM 691 O O . LEU A 1 89 ? 9.553 -35.728 0.375 1.00 36.03 89 LEU A O 1
ATOM 695 N N . ALA A 1 90 ? 9.874 -37.701 1.417 1.00 34.66 90 ALA A N 1
ATOM 696 C CA . ALA A 1 90 ? 11.020 -38.262 0.711 1.00 34.66 90 ALA A CA 1
ATOM 697 C C . ALA A 1 90 ? 10.808 -38.642 -0.773 1.00 34.66 90 ALA A C 1
ATOM 699 O O . ALA A 1 90 ? 9.704 -38.985 -1.189 1.00 34.66 90 ALA A O 1
ATOM 700 N N . SER A 1 91 ? 11.923 -38.686 -1.515 1.00 33.56 91 SER A N 1
ATOM 701 C CA . SER A 1 91 ? 12.089 -39.253 -2.868 1.00 33.56 91 SER A CA 1
ATOM 702 C C . SER A 1 91 ? 11.831 -40.772 -2.930 1.00 33.56 91 SER A C 1
ATOM 704 O O . SER A 1 91 ? 11.928 -41.457 -1.906 1.00 33.56 91 SER A O 1
ATOM 706 N N . PRO A 1 92 ? 11.596 -41.344 -4.134 1.00 43.94 92 PRO A N 1
ATOM 707 C CA . PRO A 1 92 ? 12.736 -41.869 -4.902 1.00 43.94 92 PRO A CA 1
ATOM 708 C C . PRO A 1 92 ? 12.668 -41.697 -6.442 1.00 43.94 92 PRO A C 1
ATOM 710 O O . PRO A 1 92 ? 11.647 -41.372 -7.033 1.00 43.94 92 PRO A O 1
ATOM 713 N N . ALA A 1 93 ? 13.833 -41.941 -7.050 1.00 36.44 93 ALA A N 1
ATOM 714 C CA . ALA A 1 93 ? 14.265 -41.819 -8.447 1.00 36.44 93 ALA A CA 1
ATOM 715 C C . ALA A 1 93 ? 13.392 -42.462 -9.554 1.00 36.44 93 ALA A C 1
ATOM 717 O O . ALA A 1 93 ? 12.740 -43.471 -9.292 1.00 36.44 93 ALA A O 1
ATOM 718 N N . ARG A 1 94 ? 13.543 -41.992 -10.821 1.00 31.05 94 ARG A N 1
ATOM 719 C CA . ARG A 1 94 ? 14.032 -42.783 -11.995 1.00 31.05 94 ARG A CA 1
ATOM 720 C C . ARG A 1 94 ? 13.807 -42.125 -13.385 1.00 31.05 94 ARG A C 1
ATOM 722 O O . ARG A 1 94 ? 12.682 -41.882 -13.790 1.00 31.05 94 ARG A O 1
ATOM 729 N N . ALA A 1 95 ? 14.911 -42.063 -14.142 1.00 34.94 95 ALA A N 1
ATOM 730 C CA . ALA A 1 95 ? 15.101 -42.178 -15.603 1.00 34.94 95 ALA A CA 1
ATOM 731 C C . ALA A 1 95 ? 14.627 -41.090 -16.597 1.00 34.94 95 ALA A C 1
ATOM 733 O O . ALA A 1 95 ? 13.454 -40.781 -16.771 1.00 34.94 95 ALA A O 1
ATOM 734 N N . SER A 1 96 ? 15.630 -40.662 -17.364 1.00 50.31 96 SER A N 1
ATOM 735 C CA . SER A 1 96 ? 15.691 -39.780 -18.525 1.00 50.31 96 SER A CA 1
ATOM 736 C C . SER A 1 96 ? 15.068 -40.347 -19.808 1.00 50.31 96 SER A C 1
ATOM 738 O O . SER A 1 96 ? 15.255 -41.522 -20.131 1.00 50.31 96 SER A O 1
ATOM 740 N N . LYS A 1 97 ? 14.430 -39.469 -20.600 1.00 37.16 97 LYS A N 1
ATOM 741 C CA . LYS A 1 97 ? 14.261 -39.608 -22.060 1.00 37.16 97 LYS A CA 1
ATOM 742 C C . LYS A 1 97 ? 14.259 -38.231 -2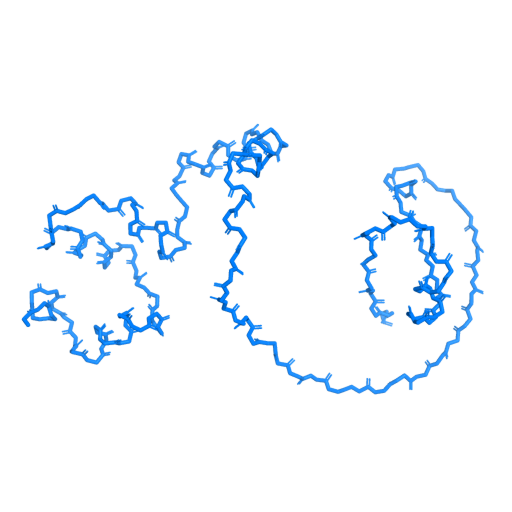2.739 1.00 37.16 97 LYS A C 1
ATOM 744 O O . LYS A 1 97 ? 13.399 -37.404 -22.462 1.00 37.16 97 LYS A O 1
ATOM 749 N N . SER A 1 98 ? 15.210 -38.028 -23.648 1.00 45.88 98 SER A N 1
ATOM 750 C CA . SER A 1 98 ? 15.195 -37.031 -24.729 1.00 45.88 98 SER A CA 1
ATOM 751 C C . SER A 1 98 ? 14.101 -37.403 -25.749 1.00 45.88 98 SER A C 1
ATOM 753 O O . SER A 1 98 ? 13.820 -38.586 -25.943 1.00 45.88 98 SER A O 1
ATOM 755 N N . THR A 1 99 ? 13.436 -36.498 -26.474 1.00 41.88 99 THR A N 1
ATOM 756 C CA . THR A 1 99 ? 13.858 -35.800 -27.720 1.00 41.88 99 THR A CA 1
ATOM 757 C C . THR A 1 99 ? 12.577 -35.120 -28.331 1.00 41.88 99 THR A C 1
ATOM 759 O O . THR A 1 99 ? 11.518 -35.244 -27.719 1.00 41.88 99 THR A O 1
ATOM 762 N N . PRO A 1 100 ? 12.572 -34.455 -29.515 1.00 51.00 100 PRO A N 1
ATOM 763 C CA . PRO A 1 100 ? 12.623 -32.999 -29.688 1.00 51.00 100 PRO A CA 1
ATOM 764 C C . PRO A 1 100 ? 11.400 -32.361 -30.407 1.00 51.00 100 PRO A C 1
ATOM 766 O O . PRO A 1 100 ? 10.573 -33.037 -31.009 1.00 51.00 100 PRO A O 1
ATOM 769 N N . ALA A 1 101 ? 11.443 -31.024 -30.463 1.00 40.69 101 ALA A N 1
ATOM 770 C CA . ALA A 1 101 ? 10.867 -30.124 -31.471 1.00 40.69 101 ALA A CA 1
ATOM 771 C C . ALA A 1 101 ? 9.341 -29.901 -31.495 1.00 40.69 101 ALA A C 1
ATOM 773 O O . ALA A 1 101 ? 8.609 -30.578 -32.214 1.00 40.69 101 ALA A O 1
ATOM 774 N N . SER A 1 102 ? 8.901 -28.781 -30.909 1.00 40.38 102 SER A N 1
ATOM 775 C CA . SER A 1 102 ? 7.883 -27.941 -31.537 1.00 40.38 102 SER A CA 1
ATOM 776 C C . SER A 1 102 ? 8.103 -26.450 -31.243 1.00 40.38 102 SER A C 1
ATOM 778 O O . SER A 1 102 ? 8.765 -26.029 -30.302 1.00 40.38 102 SER A O 1
ATOM 780 N N . SER A 1 103 ? 7.659 -25.626 -32.176 1.00 49.91 103 SER A N 1
ATOM 781 C CA . SER A 1 103 ? 7.888 -24.190 -32.234 1.00 49.91 103 SER A CA 1
ATOM 782 C C . SER A 1 103 ? 6.987 -23.427 -31.265 1.00 49.91 103 SER A C 1
ATOM 784 O O . SER A 1 103 ? 5.770 -23.397 -31.443 1.00 49.91 103 SER A O 1
ATOM 786 N N . GLY A 1 104 ? 7.602 -22.718 -30.323 1.00 44.94 104 GLY A N 1
ATOM 787 C CA . GLY A 1 104 ? 6.934 -21.756 -29.451 1.00 44.94 104 GLY A CA 1
ATOM 788 C C . GLY A 1 104 ? 7.411 -21.937 -28.026 1.00 44.94 104 GLY A C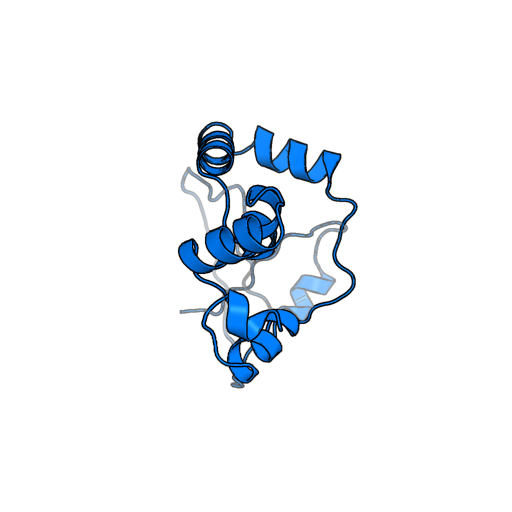 1
ATOM 789 O O . GLY A 1 104 ? 7.168 -22.989 -27.470 1.00 44.94 104 GLY A O 1
ATOM 790 N N . TRP A 1 105 ? 8.089 -20.925 -27.468 1.00 41.31 105 TRP A N 1
ATOM 791 C CA . TRP A 1 105 ? 8.577 -20.823 -26.074 1.00 41.31 105 TRP A CA 1
ATOM 792 C C . TRP A 1 105 ? 9.470 -21.972 -25.527 1.00 41.31 105 TRP A C 1
ATOM 794 O O . TRP A 1 105 ? 10.303 -21.698 -24.668 1.00 41.31 105 TRP A O 1
ATOM 804 N N . GLU A 1 106 ? 9.428 -23.184 -26.087 1.00 48.38 106 GLU A N 1
ATOM 805 C CA . GLU A 1 106 ? 10.222 -24.381 -25.768 1.00 48.38 106 GLU A CA 1
ATOM 806 C C . GLU A 1 106 ? 11.724 -24.221 -26.058 1.00 48.38 106 GLU A C 1
ATOM 808 O O . GLU A 1 106 ? 12.534 -24.973 -25.533 1.00 48.38 106 GLU A O 1
ATOM 813 N N . SER A 1 107 ? 12.137 -23.234 -26.863 1.00 52.41 107 SER A N 1
ATOM 814 C CA . SER A 1 107 ? 13.566 -22.952 -27.111 1.00 52.41 107 SER A CA 1
ATOM 815 C C . SER A 1 107 ? 14.221 -22.057 -26.054 1.00 52.41 107 SER A C 1
ATOM 817 O O . SER A 1 107 ? 15.422 -21.816 -26.138 1.00 52.41 107 SER A O 1
ATOM 819 N N . LEU A 1 108 ? 13.455 -21.513 -25.100 1.00 59.97 108 LEU A N 1
ATOM 820 C CA . LEU A 1 108 ? 13.987 -20.607 -24.071 1.00 59.97 108 LEU A CA 1
ATOM 821 C C . LEU A 1 108 ? 14.421 -21.329 -22.795 1.00 59.97 108 LEU A C 1
ATOM 823 O O . LEU A 1 108 ? 15.102 -20.729 -21.965 1.00 59.97 108 LEU A O 1
ATOM 827 N N . TYR A 1 109 ? 14.017 -22.584 -22.620 1.00 63.72 109 TYR A N 1
ATOM 828 C CA . TYR A 1 109 ? 14.343 -23.367 -21.440 1.00 63.72 109 TYR A CA 1
ATOM 829 C C . TYR A 1 109 ? 14.677 -24.803 -21.831 1.00 63.72 109 TYR A C 1
ATOM 831 O O . TYR A 1 109 ? 14.113 -25.369 -22.762 1.00 63.72 109 TYR A O 1
ATOM 839 N N . GLU A 1 110 ? 15.606 -25.391 -21.091 1.00 69.25 110 GLU A N 1
ATOM 840 C CA . GLU A 1 110 ? 15.948 -26.802 -21.185 1.00 69.25 110 GLU A CA 1
ATOM 841 C C . GLU A 1 110 ? 15.405 -27.493 -19.936 1.00 69.25 110 GLU A C 1
ATOM 843 O O . GLU A 1 110 ? 15.681 -27.066 -18.813 1.00 69.25 110 GLU A O 1
ATOM 848 N N . ILE A 1 111 ? 14.606 -28.544 -20.119 1.00 71.69 111 ILE A N 1
ATOM 849 C CA . ILE A 1 111 ? 14.175 -29.382 -19.001 1.00 71.69 111 ILE A CA 1
ATOM 850 C C . ILE A 1 111 ? 15.277 -30.403 -18.747 1.00 71.69 111 ILE A C 1
ATOM 852 O O . ILE A 1 111 ? 15.514 -31.289 -19.567 1.00 71.69 111 ILE A O 1
ATOM 856 N N . VAL A 1 112 ? 15.917 -30.298 -17.586 1.00 70.56 112 VAL A N 1
ATOM 857 C CA . VAL A 1 112 ? 16.925 -31.256 -17.136 1.00 70.56 112 VAL A CA 1
ATOM 858 C C . VAL A 1 112 ? 16.325 -32.110 -16.028 1.00 70.56 112 VAL A C 1
ATOM 860 O O . VAL A 1 112 ? 15.956 -31.600 -14.973 1.00 70.56 112 VAL A O 1
ATOM 863 N N . LEU A 1 113 ? 16.231 -33.419 -16.265 1.00 71.88 113 LEU A N 1
ATOM 864 C CA . LEU A 1 113 ? 15.833 -34.384 -15.243 1.00 71.88 113 LEU A CA 1
ATOM 865 C C . LEU A 1 113 ? 17.092 -34.942 -14.568 1.00 71.88 113 LEU A C 1
ATOM 867 O O . LEU A 1 113 ? 17.672 -35.920 -15.041 1.00 71.88 113 LEU A O 1
ATOM 871 N N . ALA A 1 114 ? 17.519 -34.297 -13.487 1.00 68.94 114 ALA A N 1
ATOM 872 C CA . ALA A 1 114 ? 18.692 -34.671 -12.701 1.00 68.94 114 ALA A CA 1
ATOM 873 C C . ALA A 1 114 ? 18.455 -34.401 -11.208 1.00 68.94 114 ALA A C 1
ATOM 875 O O . ALA A 1 114 ? 17.480 -33.743 -10.840 1.00 68.94 114 ALA A O 1
ATOM 876 N N . ASP A 1 115 ? 19.350 -34.902 -10.355 1.00 74.56 115 ASP A N 1
ATOM 877 C CA . ASP A 1 115 ? 19.410 -34.455 -8.965 1.00 74.56 115 ASP A CA 1
ATOM 878 C C . ASP A 1 115 ? 19.804 -32.966 -8.910 1.00 74.56 115 ASP A C 1
ATOM 880 O O . ASP A 1 115 ? 20.628 -32.489 -9.698 1.00 74.56 115 ASP A O 1
ATOM 884 N N . CYS A 1 116 ? 19.200 -32.214 -7.989 1.00 65.12 116 CYS A N 1
ATOM 885 C CA . CYS A 1 116 ? 19.437 -30.779 -7.844 1.00 65.12 116 CYS A CA 1
ATOM 886 C C . CYS A 1 116 ? 20.906 -30.447 -7.540 1.00 65.12 116 CYS A C 1
ATOM 888 O O . CYS A 1 116 ? 21.404 -29.419 -8.010 1.00 65.12 116 CYS A O 1
ATOM 890 N N . PHE A 1 117 ? 21.593 -31.286 -6.757 1.00 73.94 117 PHE A N 1
ATOM 891 C CA . PHE A 1 117 ? 23.003 -31.092 -6.421 1.00 73.94 117 PHE A CA 1
ATOM 892 C C . PHE A 1 117 ? 23.906 -31.405 -7.614 1.00 73.94 117 PHE A C 1
ATOM 894 O O . PHE A 1 117 ? 24.788 -30.603 -7.919 1.00 73.94 117 PHE A O 1
ATOM 901 N N . ASP A 1 118 ? 23.611 -32.468 -8.364 1.00 74.69 118 ASP A N 1
ATOM 902 C CA . ASP A 1 118 ? 24.344 -32.801 -9.592 1.00 74.69 118 ASP A CA 1
ATOM 903 C C . ASP A 1 118 ? 24.213 -31.684 -10.647 1.00 74.69 118 ASP A C 1
ATOM 905 O O . ASP A 1 118 ? 25.189 -31.312 -11.303 1.00 74.69 118 ASP A O 1
ATOM 909 N N . TRP A 1 119 ? 23.021 -31.087 -10.784 1.00 74.56 119 TRP A N 1
ATOM 910 C CA . TRP A 1 119 ? 22.805 -29.953 -11.692 1.00 74.56 119 TRP A CA 1
ATOM 911 C C . TRP A 1 119 ? 23.591 -28.703 -11.266 1.00 74.56 119 TRP A C 1
ATOM 913 O O . TRP A 1 119 ? 24.165 -28.006 -12.106 1.00 74.56 119 TRP A O 1
ATOM 923 N N . LEU A 1 120 ? 23.649 -28.415 -9.962 1.00 72.69 120 LEU A N 1
ATOM 924 C CA . LEU A 1 120 ? 24.385 -27.270 -9.415 1.00 72.69 120 LEU A CA 1
ATOM 925 C C . LEU A 1 120 ? 25.889 -27.339 -9.701 1.00 72.69 120 LEU A C 1
ATOM 927 O O . LEU A 1 120 ? 26.500 -26.288 -9.912 1.00 72.69 120 LEU A O 1
ATOM 931 N N . GLU A 1 121 ? 26.463 -28.542 -9.716 1.00 75.88 121 GLU A N 1
ATOM 932 C CA . GLU A 1 121 ? 27.881 -28.773 -10.010 1.00 75.88 121 GLU A CA 1
ATOM 933 C C . GLU A 1 121 ? 28.207 -28.649 -11.504 1.00 75.88 121 GLU A C 1
ATOM 935 O O . GLU A 1 121 ? 29.303 -28.219 -11.864 1.00 75.88 121 GLU A O 1
ATOM 940 N N . GLN A 1 122 ? 27.257 -28.983 -12.380 1.00 70.12 122 GLN A N 1
ATOM 941 C CA . GLN A 1 122 ? 27.474 -29.054 -13.831 1.00 70.12 122 GLN A CA 1
ATOM 942 C C . GLN A 1 122 ? 26.974 -27.819 -14.596 1.00 70.12 122 GLN A C 1
ATOM 944 O O . GLN A 1 122 ? 27.193 -27.707 -15.805 1.00 70.12 122 GLN A O 1
ATOM 949 N N . ARG A 1 123 ? 26.303 -26.874 -13.924 1.00 71.88 123 ARG A N 1
ATOM 950 C CA . ARG A 1 123 ? 25.737 -25.686 -14.581 1.00 71.88 123 ARG A CA 1
ATOM 951 C C . ARG A 1 123 ? 26.814 -24.776 -15.175 1.00 71.88 123 ARG A C 1
ATOM 953 O O . ARG A 1 123 ? 27.880 -24.565 -14.597 1.00 71.88 123 ARG A O 1
ATOM 960 N N . ALA A 1 124 ? 26.471 -24.124 -16.287 1.00 65.06 124 ALA A N 1
ATOM 961 C CA . ALA A 1 124 ? 27.296 -23.062 -16.846 1.00 65.06 124 ALA A CA 1
ATOM 962 C C . ALA A 1 124 ? 27.503 -21.930 -15.813 1.00 65.06 124 ALA A C 1
ATOM 964 O O . ALA A 1 124 ? 26.538 -21.516 -15.148 1.00 65.06 124 ALA A O 1
ATOM 965 N N . PRO A 1 125 ? 28.731 -21.395 -15.672 1.00 55.62 125 PRO A N 1
ATOM 966 C CA . PRO A 1 125 ? 28.980 -20.268 -14.784 1.00 55.62 125 PRO A CA 1
ATOM 967 C C . PRO A 1 125 ? 28.087 -19.085 -15.193 1.00 55.62 125 PRO A C 1
ATOM 969 O O . PRO A 1 125 ? 28.008 -18.735 -16.367 1.00 55.62 125 PRO A O 1
ATOM 972 N N . ASN A 1 126 ? 27.409 -18.480 -14.209 1.00 58.41 126 ASN A N 1
ATOM 973 C CA . ASN A 1 126 ? 26.419 -17.392 -14.345 1.00 58.41 126 ASN A CA 1
ATOM 974 C C . ASN A 1 126 ? 24.983 -17.781 -14.765 1.00 58.41 126 ASN A C 1
ATOM 976 O O . ASN A 1 126 ? 24.171 -16.894 -15.025 1.00 58.41 126 ASN A O 1
ATOM 980 N N . SER A 1 127 ? 24.611 -19.066 -14.754 1.00 62.59 127 SER A N 1
ATOM 981 C CA . SER A 1 127 ? 23.198 -19.469 -14.869 1.00 62.59 127 SER A CA 1
ATOM 982 C C . SER A 1 127 ? 22.432 -19.202 -13.561 1.00 62.59 127 SER A C 1
ATOM 984 O O . SER A 1 127 ? 22.797 -19.745 -12.515 1.00 62.59 127 SER A O 1
ATOM 986 N N . ILE A 1 128 ? 21.399 -18.349 -13.598 1.00 57.03 128 ILE A N 1
ATOM 987 C CA . ILE A 1 128 ? 20.643 -17.880 -12.412 1.00 57.03 128 ILE A CA 1
ATOM 988 C C . ILE A 1 128 ? 19.135 -18.198 -12.433 1.00 57.03 128 ILE A C 1
ATOM 990 O O . ILE A 1 128 ? 18.423 -17.788 -11.522 1.00 57.03 128 I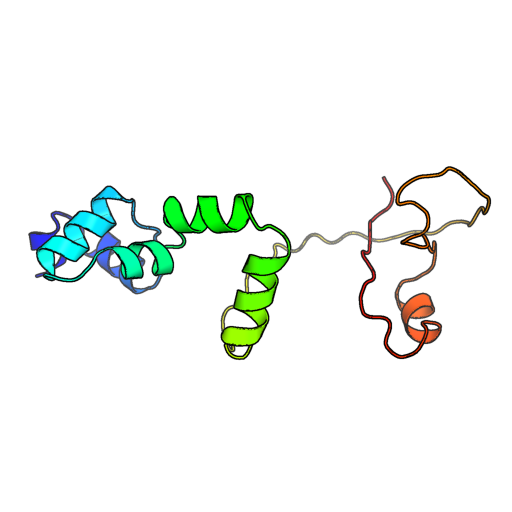LE A O 1
ATOM 994 N N . HIS A 1 129 ? 18.632 -18.946 -13.419 1.00 57.81 129 HIS A N 1
ATOM 995 C CA . HIS A 1 129 ? 17.196 -19.236 -13.535 1.00 57.81 129 HIS A CA 1
ATOM 996 C C . HIS A 1 129 ? 16.938 -20.734 -13.726 1.00 57.81 129 HIS A C 1
ATOM 998 O O . HIS A 1 129 ? 16.771 -21.198 -14.848 1.00 57.81 129 HIS A O 1
ATOM 1004 N N . ALA A 1 130 ? 16.891 -21.485 -12.625 1.00 67.94 130 ALA A N 1
ATOM 1005 C CA . ALA A 1 130 ? 16.301 -22.821 -12.605 1.00 67.94 130 ALA A CA 1
ATOM 1006 C C . ALA A 1 130 ? 14.984 -22.769 -11.828 1.00 67.94 130 ALA A C 1
ATOM 1008 O O . ALA A 1 130 ? 14.937 -22.264 -10.705 1.00 67.94 130 ALA A O 1
ATOM 1009 N N . VAL A 1 131 ? 13.913 -23.274 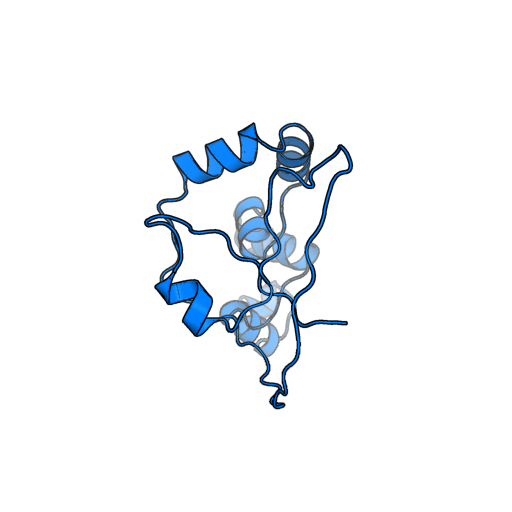-12.436 1.00 64.81 131 VAL A N 1
ATOM 1010 C CA . VAL A 1 131 ? 12.636 -23.511 -11.760 1.00 64.81 131 VAL A CA 1
ATOM 1011 C C . VAL A 1 131 ? 12.577 -25.002 -11.473 1.00 64.81 131 VAL A C 1
ATOM 1013 O O . VAL A 1 131 ? 12.465 -25.802 -12.396 1.00 64.81 131 VAL A O 1
ATOM 1016 N N . VAL A 1 132 ? 12.709 -25.373 -10.201 1.00 69.44 132 VAL A N 1
ATOM 1017 C CA . VAL A 1 132 ? 12.589 -26.768 -9.771 1.00 69.44 132 VAL A CA 1
ATOM 1018 C C . VAL A 1 132 ? 11.105 -27.080 -9.641 1.00 69.44 132 VAL A C 1
ATOM 1020 O O . VAL A 1 132 ? 10.397 -26.425 -8.875 1.00 69.44 132 VAL A O 1
ATOM 1023 N N . THR A 1 133 ? 10.631 -28.047 -10.416 1.00 57.94 133 THR A N 1
ATOM 1024 C CA . THR A 1 133 ? 9.260 -28.552 -10.343 1.00 57.94 133 THR A CA 1
ATOM 1025 C C . THR A 1 133 ? 9.306 -29.997 -9.876 1.00 57.94 133 THR A C 1
ATOM 1027 O O . THR A 1 133 ? 10.025 -30.795 -10.479 1.00 57.94 133 THR A O 1
ATOM 1030 N N . ASP A 1 134 ? 8.537 -30.346 -8.847 1.00 58.84 134 ASP A N 1
ATOM 1031 C CA . ASP A 1 134 ? 8.319 -31.753 -8.517 1.00 58.84 134 ASP A CA 1
ATOM 1032 C C . ASP A 1 134 ? 7.530 -32.423 -9.661 1.00 58.84 134 ASP A C 1
ATOM 1034 O O . ASP A 1 134 ? 6.652 -31.779 -10.250 1.00 58.84 134 ASP A O 1
ATOM 1038 N N . PRO A 1 135 ? 7.852 -33.676 -10.036 1.00 54.19 135 PRO A N 1
ATOM 1039 C CA . PRO A 1 135 ? 7.090 -34.398 -11.050 1.00 54.19 135 PRO A CA 1
ATOM 1040 C C . PRO A 1 135 ? 5.614 -34.556 -10.622 1.00 54.19 135 PRO A C 1
ATOM 1042 O O . PRO A 1 135 ? 5.342 -34.605 -9.420 1.00 54.19 135 PRO A O 1
ATOM 1045 N N . PRO A 1 136 ? 4.668 -34.610 -11.583 1.00 53.44 136 PRO A N 1
ATOM 1046 C CA . PRO A 1 136 ? 3.237 -34.740 -11.300 1.00 53.44 136 PRO A CA 1
ATOM 1047 C C . PRO A 1 136 ? 2.861 -36.070 -10.636 1.00 53.44 136 PRO A C 1
ATOM 1049 O O . PRO A 1 136 ? 3.537 -37.092 -10.905 1.00 53.44 136 PRO A O 1
#

Sequence (136 aa):
DLARKLNVTKGYLSRLEQGKAKPSATMIERIATTLNIDPTPLFVLAGYVPTDVKQILCRHPIEAPTMLRETFGQYRTDGAPVEKPMVNLASPARASKSTPASSGWESLYEIVLADCFDWLEQRAPNSIHAVVTDPP

Secondary structure (DSSP, 8-state):
-HHHHTT--HHHHHHHHTT-SPPPHHHHHHHHHHHT--HHHHHHHTTPPPHHHHHHHHH-TTHHHHHHHHHHTT---SS---PPPP----------------SSSTTS-----S-HHHHHHHSPTT----------